Protein AF-X6LIL5-F1 (afdb_monomer_lite)

Foldseek 3Di:
DPPDDDPVRLVVLLVVLLVQCPDPDVVSVLVSLVVCLVCLVVDDQVSLLSLLVSLLVQCPDPDLVSVLSSLVSLLSNLLVHDLVSNVVSLVSLVVQCVDPDPSSVVSSVSSNVSSVVSDDPVSVPD

Radius of gyration: 14.56 Å; chains: 1; bounding box: 35×33×47 Å

Sequence (126 aa):
MSTKLNDQQLDRVFSAFIHGLKDTDRDVRKSCTESLDIIATKASEKQLEEVVNAFIHGLKDEDKYIRKSCEESLGVISEKLNEKQLENAIHTLIDGFKDKDKDVRESCARSLGVISTNLTDKQLEG

Secondary structure (DSSP, 8-state):
---PPPHHHHHHHHHHHHHHTT-SSHHHHHHHHHHHHHHHTT--HHHHHHHHHHHHHHTT-SSHHHHHHHHHHHHHHHTTS-HHHHHHHHHHHHHHTT-S-HHHHHHHHHHHHHHHHH--GGGT--

pLDDT: mean 89.88, std 10.09, range [42.06, 98.25]

InterPro domains:
  IPR011989 Armadillo-like helical [G3DSA:1.25.10.10] (1-125)
  IPR016024 Armadillo-type fold [SSF48371] (7-124)
  IPR021133 HEAT, type 2 [PS50077] (51-88)
  IPR021133 HEAT, type 2 [PS50077] (89-126)

Organism: Reticulomyxa filosa (NCBI:txid46433)

Structure (mmCIF, N/CA/C/O backbone):
data_AF-X6LIL5-F1
#
_entry.id   AF-X6LIL5-F1
#
loop_
_atom_site.group_PDB
_atom_site.id
_atom_site.type_symbol
_atom_site.label_atom_id
_atom_site.label_alt_id
_atom_site.label_comp_id
_atom_site.label_asym_id
_atom_site.label_entity_id
_atom_site.label_seq_id
_atom_site.pdbx_PDB_ins_code
_atom_site.Cartn_x
_atom_site.Cartn_y
_atom_site.Cartn_z
_atom_site.occupancy
_atom_site.B_iso_or_equiv
_atom_site.auth_seq_id
_atom_site.auth_comp_id
_atom_site.auth_asym_id
_atom_site.auth_atom_id
_atom_site.pdbx_PDB_model_num
ATOM 1 N N . MET A 1 1 ? 7.770 14.126 28.852 1.00 42.06 1 MET A N 1
ATOM 2 C CA . MET A 1 1 ? 7.035 14.881 27.813 1.00 42.06 1 MET A CA 1
ATOM 3 C C . MET A 1 1 ? 6.635 13.885 26.736 1.00 42.06 1 MET A C 1
ATOM 5 O O . MET A 1 1 ? 7.512 13.369 26.063 1.00 42.06 1 MET A O 1
ATOM 9 N N . SER A 1 2 ? 5.357 13.512 26.650 1.00 50.62 2 SER A N 1
ATOM 10 C CA . SER A 1 2 ? 4.885 12.575 25.623 1.00 50.62 2 SER A CA 1
ATOM 11 C C . SER A 1 2 ? 4.681 13.342 24.318 1.00 50.62 2 SER A C 1
ATOM 13 O O . SER A 1 2 ? 3.690 14.052 24.173 1.00 50.62 2 SER A O 1
ATOM 15 N N . THR A 1 3 ? 5.622 13.229 23.383 1.00 57.75 3 THR A N 1
ATOM 16 C CA . THR A 1 3 ? 5.555 13.823 22.038 1.00 57.75 3 THR A CA 1
ATOM 17 C C . THR A 1 3 ? 4.649 12.990 21.131 1.00 57.75 3 THR A C 1
ATOM 19 O O . THR A 1 3 ? 5.096 12.402 20.148 1.00 57.75 3 THR A O 1
ATOM 22 N N . LYS A 1 4 ? 3.365 12.876 21.483 1.00 74.75 4 LYS A N 1
ATOM 23 C CA . LYS A 1 4 ? 2.376 12.291 20.573 1.00 74.75 4 LYS A CA 1
ATOM 24 C C . LYS A 1 4 ? 2.005 13.369 19.551 1.00 74.75 4 LYS A C 1
ATOM 26 O O . LYS A 1 4 ? 1.621 14.465 19.949 1.00 74.75 4 LYS A O 1
ATOM 31 N N . LEU A 1 5 ? 2.183 13.072 18.262 1.00 81.19 5 LEU A N 1
ATOM 32 C CA . LEU A 1 5 ? 1.727 13.946 17.177 1.00 81.19 5 LEU A CA 1
ATOM 33 C C . LEU A 1 5 ? 0.219 14.183 17.321 1.00 81.19 5 LEU A C 1
ATOM 35 O O . LEU A 1 5 ? -0.508 13.258 17.690 1.00 81.19 5 LEU A O 1
ATOM 39 N N . ASN A 1 6 ? -0.236 15.403 17.040 1.00 87.56 6 ASN A N 1
ATOM 40 C CA . ASN A 1 6 ? -1.665 15.670 16.881 1.00 87.56 6 ASN A CA 1
ATOM 41 C C . ASN A 1 6 ? -2.157 15.207 15.496 1.00 87.56 6 ASN A C 1
ATOM 43 O O . ASN A 1 6 ? -1.346 14.918 14.614 1.00 87.56 6 ASN A O 1
ATOM 47 N N . ASP A 1 7 ? -3.474 15.163 15.300 1.00 85.81 7 ASP A N 1
ATOM 48 C CA . ASP A 1 7 ? -4.083 14.617 14.079 1.00 85.81 7 ASP A CA 1
ATOM 49 C C . ASP A 1 7 ? -3.612 15.349 12.812 1.00 85.81 7 ASP A C 1
ATOM 51 O O . ASP A 1 7 ? -3.215 14.716 11.839 1.00 85.81 7 ASP A O 1
ATOM 55 N N . GLN A 1 8 ? -3.514 16.683 12.858 1.00 90.31 8 GLN A N 1
ATOM 56 C CA . GLN A 1 8 ? -3.030 17.485 11.730 1.00 90.31 8 GLN A CA 1
ATOM 57 C C . GLN A 1 8 ? -1.556 17.203 11.394 1.00 90.31 8 GLN A C 1
ATOM 59 O O . GLN A 1 8 ? -1.148 17.229 10.232 1.00 90.31 8 GLN A O 1
ATOM 64 N N . GLN A 1 9 ? -0.720 16.980 12.408 1.00 91.44 9 GLN A N 1
ATOM 65 C CA . GLN A 1 9 ? 0.673 16.595 12.205 1.00 91.44 9 GLN A CA 1
ATOM 66 C C . GLN A 1 9 ? 0.765 15.188 11.620 1.00 91.44 9 GLN A C 1
ATOM 68 O O . GLN A 1 9 ? 1.592 14.960 10.741 1.00 91.44 9 GLN A O 1
ATOM 73 N N . LEU A 1 10 ? -0.088 14.268 12.072 1.00 90.94 10 LEU A N 1
ATOM 74 C CA . LEU A 1 10 ? -0.135 12.909 11.553 1.00 90.94 10 LEU A CA 1
ATOM 75 C C . LEU A 1 10 ? -0.582 12.886 10.083 1.00 90.94 10 LEU A C 1
ATOM 77 O O . LEU A 1 10 ? 0.086 12.251 9.273 1.00 90.94 10 LEU A O 1
ATOM 81 N N . ASP A 1 11 ? -1.601 13.667 9.711 1.00 93.06 11 ASP A N 1
ATOM 82 C CA . ASP A 1 11 ? -2.037 13.848 8.316 1.00 93.06 11 ASP A CA 1
ATOM 83 C C . ASP A 1 11 ? -0.891 14.288 7.400 1.00 93.06 11 ASP A C 1
ATOM 85 O O . ASP A 1 11 ? -0.722 13.773 6.292 1.00 93.06 11 ASP A O 1
ATOM 89 N N . ARG A 1 12 ? -0.065 15.233 7.867 1.00 95.19 12 ARG A N 1
ATOM 90 C CA . ARG A 1 12 ? 1.106 15.704 7.114 1.00 95.19 12 ARG A CA 1
ATOM 91 C C . ARG A 1 12 ? 2.154 14.611 6.945 1.00 95.19 12 ARG A C 1
ATOM 93 O O . ARG A 1 12 ? 2.762 14.537 5.883 1.00 95.19 12 ARG A O 1
ATOM 100 N N . VAL A 1 13 ? 2.360 13.778 7.965 1.00 95.69 13 VAL A N 1
ATOM 101 C CA . VAL A 1 13 ? 3.296 12.648 7.896 1.00 95.69 13 VAL A CA 1
ATOM 102 C C . VAL A 1 13 ? 2.807 11.605 6.887 1.00 95.69 13 VAL A C 1
ATOM 104 O O . VAL A 1 13 ? 3.580 11.224 6.011 1.00 95.69 13 VAL A O 1
ATOM 107 N N . PHE A 1 14 ? 1.528 11.213 6.933 1.00 96.19 14 PHE A N 1
ATOM 108 C CA . PHE A 1 14 ? 0.942 10.313 5.929 1.00 96.19 14 PHE A CA 1
ATOM 109 C C . PHE A 1 14 ? 1.069 10.885 4.518 1.00 96.19 14 PHE A C 1
ATOM 111 O O . PHE A 1 14 ? 1.569 10.210 3.622 1.00 96.19 14 PHE A O 1
ATOM 118 N N . SER A 1 15 ? 0.701 12.156 4.336 1.00 96.50 15 SER A N 1
ATOM 119 C CA . SER A 1 15 ? 0.797 12.836 3.040 1.00 96.50 15 SER A CA 1
ATOM 120 C C . SER A 1 15 ? 2.230 12.846 2.500 1.00 96.50 15 SER A C 1
ATOM 122 O O . SER A 1 15 ? 2.443 12.6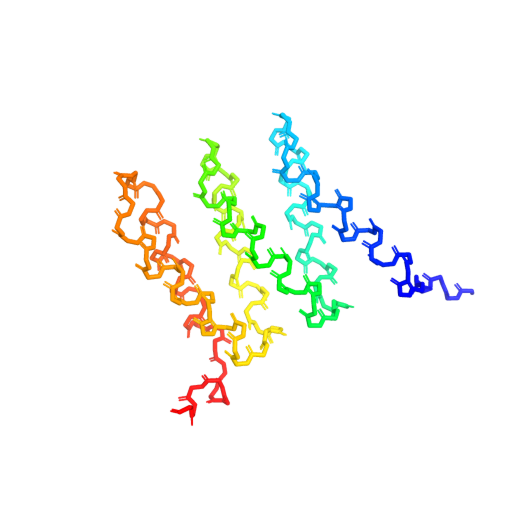07 1.313 1.00 96.50 15 SER A O 1
ATOM 124 N N . ALA A 1 16 ? 3.217 13.104 3.364 1.00 97.94 16 ALA A N 1
ATOM 125 C CA . ALA A 1 16 ? 4.624 13.120 2.981 1.00 97.94 16 ALA A CA 1
ATOM 126 C C . ALA A 1 16 ? 5.105 11.735 2.531 1.00 97.94 16 ALA A C 1
ATOM 128 O O . ALA A 1 16 ? 5.737 11.628 1.481 1.00 97.94 16 ALA A O 1
ATOM 129 N N . PHE A 1 17 ? 4.771 10.673 3.270 1.00 98.12 17 PHE A N 1
ATOM 130 C CA . PHE A 1 17 ? 5.167 9.319 2.882 1.00 98.12 17 PHE A CA 1
ATOM 131 C C . PHE A 1 17 ? 4.440 8.833 1.629 1.00 98.12 17 PHE A C 1
ATOM 133 O O . PHE A 1 17 ? 5.089 8.300 0.736 1.00 98.12 17 PHE A O 1
ATOM 140 N N . ILE A 1 18 ? 3.134 9.090 1.494 1.00 97.88 18 ILE A N 1
ATOM 141 C CA . ILE A 1 18 ? 2.383 8.772 0.268 1.00 97.88 18 ILE A CA 1
ATOM 142 C C . ILE A 1 18 ? 2.982 9.503 -0.940 1.00 97.88 18 ILE A C 1
ATOM 144 O O . ILE A 1 18 ? 3.074 8.935 -2.027 1.00 97.88 18 ILE A O 1
ATOM 148 N N . HIS A 1 19 ? 3.418 10.755 -0.771 1.00 97.69 19 HIS A N 1
ATOM 149 C CA . HIS A 1 19 ? 4.118 11.478 -1.830 1.00 97.69 19 HIS A CA 1
ATOM 150 C C . HIS A 1 19 ? 5.475 10.842 -2.162 1.00 97.69 19 HIS A C 1
ATOM 152 O O . HIS A 1 19 ? 5.795 10.678 -3.338 1.00 97.69 19 HIS A O 1
ATOM 158 N N . GLY A 1 20 ? 6.241 10.433 -1.148 1.00 97.94 20 GLY A N 1
ATOM 159 C CA . GLY A 1 20 ? 7.542 9.781 -1.314 1.00 97.94 20 GLY A CA 1
ATOM 160 C C . GLY A 1 20 ? 7.488 8.416 -2.009 1.00 97.94 20 GLY A C 1
ATOM 161 O O . GLY A 1 20 ? 8.480 7.999 -2.597 1.00 97.94 20 GLY A O 1
ATOM 162 N N . LEU A 1 21 ? 6.323 7.759 -2.071 1.00 97.38 21 LEU A N 1
ATOM 163 C CA . LEU A 1 21 ? 6.114 6.579 -2.926 1.00 97.38 21 LEU A CA 1
ATOM 164 C C . LEU A 1 21 ? 6.247 6.878 -4.429 1.00 97.38 21 LEU A C 1
ATOM 166 O O . LEU A 1 21 ? 6.271 5.953 -5.231 1.00 97.38 21 LEU A O 1
ATOM 170 N N . LYS A 1 22 ? 6.319 8.151 -4.829 1.00 96.19 22 LYS A N 1
ATOM 171 C CA . LYS A 1 22 ? 6.525 8.582 -6.220 1.00 96.19 22 LYS A CA 1
ATOM 172 C C . LYS A 1 22 ? 7.936 9.112 -6.473 1.00 96.19 22 LYS A C 1
ATOM 174 O O . LYS A 1 22 ? 8.187 9.660 -7.544 1.00 96.19 22 LYS A O 1
ATOM 179 N N . ASP A 1 23 ? 8.831 9.004 -5.492 1.00 98.19 23 ASP A N 1
ATOM 180 C CA . ASP A 1 23 ? 10.207 9.468 -5.633 1.00 98.19 23 ASP A CA 1
ATOM 181 C C . ASP A 1 23 ? 10.946 8.675 -6.719 1.00 98.19 23 ASP A C 1
ATOM 183 O O . ASP A 1 23 ? 10.694 7.488 -6.935 1.00 98.19 23 ASP A O 1
ATOM 187 N N . THR A 1 24 ? 11.877 9.327 -7.406 1.00 97.06 24 THR A N 1
ATOM 188 C CA . THR A 1 24 ? 12.730 8.683 -8.409 1.00 97.06 24 THR A CA 1
ATOM 189 C C . THR A 1 24 ? 13.684 7.657 -7.799 1.00 97.06 24 THR A C 1
ATOM 191 O O . THR A 1 24 ? 14.013 6.664 -8.447 1.00 97.06 24 THR A O 1
ATOM 194 N N . ASP A 1 25 ? 14.107 7.863 -6.552 1.00 97.38 25 ASP A N 1
ATOM 195 C CA . ASP A 1 25 ? 14.986 6.955 -5.829 1.00 97.38 25 ASP A CA 1
ATOM 196 C C . ASP A 1 25 ? 14.178 5.811 -5.202 1.00 97.38 25 ASP A C 1
ATOM 198 O O . ASP A 1 25 ? 13.280 6.013 -4.376 1.00 97.38 25 ASP A O 1
ATOM 202 N N . ARG A 1 26 ? 14.513 4.574 -5.582 1.00 96.94 26 ARG A N 1
ATOM 203 C CA . ARG A 1 26 ? 13.824 3.385 -5.074 1.00 96.94 26 ARG A CA 1
ATOM 204 C C . ARG A 1 26 ? 13.955 3.254 -3.552 1.00 96.94 26 ARG A C 1
ATOM 206 O O . ARG A 1 26 ? 13.040 2.754 -2.909 1.00 96.94 26 ARG A O 1
ATOM 213 N N . ASP A 1 27 ? 15.083 3.652 -2.965 1.00 97.00 27 ASP A N 1
ATOM 214 C CA . ASP A 1 27 ? 15.338 3.455 -1.541 1.00 97.00 27 ASP A CA 1
ATOM 215 C C . ASP A 1 27 ? 14.489 4.442 -0.723 1.00 97.00 27 ASP A C 1
ATOM 217 O O . ASP A 1 27 ? 14.018 4.099 0.366 1.00 97.00 27 ASP A O 1
ATOM 221 N N . VAL A 1 28 ? 14.174 5.616 -1.288 1.00 98.00 28 VAL A N 1
ATOM 222 C CA . VAL A 1 28 ? 13.172 6.547 -0.742 1.00 98.00 28 VAL A CA 1
ATOM 223 C C . VAL A 1 28 ? 11.770 5.945 -0.826 1.00 98.00 28 VAL A C 1
ATOM 225 O O . VAL A 1 28 ? 11.070 5.915 0.190 1.00 98.00 28 VAL A O 1
ATOM 228 N N . ARG A 1 29 ? 11.370 5.404 -1.989 1.00 97.94 29 ARG A N 1
ATOM 229 C CA . ARG A 1 29 ? 10.057 4.744 -2.150 1.00 97.94 29 ARG A CA 1
ATOM 230 C C . ARG A 1 29 ? 9.880 3.592 -1.161 1.00 97.94 29 ARG A C 1
ATOM 232 O O . ARG A 1 29 ? 8.857 3.498 -0.479 1.00 97.94 29 ARG A O 1
ATOM 239 N N . LYS A 1 30 ? 10.906 2.749 -1.029 1.00 96.56 30 LYS A N 1
ATOM 240 C CA . LYS A 1 30 ? 10.936 1.636 -0.078 1.00 96.56 30 LYS A CA 1
ATOM 241 C C . LYS A 1 30 ? 10.807 2.131 1.364 1.00 96.56 30 LYS A C 1
ATOM 243 O O . LYS A 1 30 ? 9.940 1.657 2.090 1.00 96.56 30 LYS A O 1
ATOM 248 N N . SER A 1 31 ? 11.607 3.123 1.756 1.00 97.81 31 SER A N 1
ATOM 249 C CA . SER A 1 31 ? 11.565 3.688 3.112 1.00 97.81 31 SER A CA 1
ATOM 250 C C . SER A 1 31 ? 10.198 4.293 3.443 1.00 97.81 31 SER A C 1
ATOM 252 O O . SER A 1 31 ? 9.722 4.172 4.571 1.00 97.81 31 SER A O 1
ATOM 254 N N . CYS A 1 32 ? 9.541 4.925 2.465 1.00 98.25 32 CYS A N 1
ATOM 255 C CA . CYS A 1 32 ? 8.185 5.445 2.628 1.00 98.25 32 CYS A CA 1
ATOM 256 C C . CYS A 1 32 ? 7.161 4.319 2.799 1.00 98.25 32 CYS A C 1
ATOM 258 O O . CYS A 1 32 ? 6.288 4.434 3.653 1.00 98.25 32 CYS A O 1
ATOM 260 N N . THR A 1 33 ? 7.298 3.227 2.043 1.00 97.25 33 THR A N 1
ATOM 261 C CA . THR A 1 33 ? 6.443 2.035 2.165 1.00 97.25 33 THR A CA 1
ATOM 262 C C . THR A 1 33 ? 6.543 1.433 3.569 1.00 97.25 33 THR A C 1
ATOM 264 O O . THR A 1 33 ? 5.543 1.346 4.276 1.00 97.25 33 THR A O 1
ATOM 267 N N . GLU A 1 34 ? 7.764 1.150 4.034 1.00 95.44 34 GLU A N 1
ATOM 268 C CA . GLU A 1 34 ? 8.017 0.615 5.381 1.00 95.44 34 GLU A CA 1
ATOM 269 C C . GLU A 1 34 ? 7.540 1.576 6.486 1.00 95.44 34 GLU A C 1
ATOM 271 O O . GLU A 1 34 ? 7.009 1.157 7.516 1.00 95.44 34 GLU A O 1
ATOM 276 N N . SER A 1 35 ? 7.692 2.888 6.279 1.00 97.06 35 SER A N 1
ATOM 277 C CA . SER A 1 35 ? 7.222 3.890 7.242 1.00 97.06 35 SER A CA 1
ATOM 278 C C . SER A 1 35 ? 5.699 3.916 7.346 1.00 97.06 35 SER A C 1
ATOM 280 O O . SER A 1 35 ? 5.174 4.061 8.452 1.00 97.06 35 SER A O 1
ATOM 282 N N . LEU A 1 36 ? 4.993 3.760 6.220 1.00 97.38 36 LEU A N 1
ATOM 283 C CA . LEU A 1 36 ? 3.534 3.689 6.179 1.00 97.38 36 LEU A CA 1
ATOM 284 C C . LEU A 1 36 ? 3.004 2.479 6.953 1.00 97.38 36 LEU A C 1
ATOM 286 O O . LEU A 1 36 ? 2.060 2.653 7.721 1.00 97.38 36 LEU A O 1
ATOM 290 N N . ASP A 1 37 ? 3.654 1.317 6.862 1.00 94.50 37 ASP A N 1
ATOM 291 C CA . ASP A 1 37 ? 3.279 0.127 7.645 1.00 94.50 37 ASP A CA 1
ATOM 292 C C . ASP A 1 37 ? 3.326 0.390 9.152 1.00 94.50 37 ASP A C 1
ATOM 294 O O . ASP A 1 37 ? 2.404 0.051 9.899 1.00 94.50 37 ASP A O 1
ATOM 298 N N . ILE A 1 38 ? 4.386 1.062 9.608 1.00 93.38 38 ILE A N 1
ATOM 299 C CA . ILE A 1 38 ? 4.573 1.393 11.023 1.00 93.38 38 ILE A CA 1
ATOM 300 C C . ILE A 1 38 ? 3.472 2.346 11.503 1.00 93.38 38 ILE A C 1
ATOM 302 O O . ILE A 1 38 ? 2.893 2.157 12.582 1.00 93.38 38 ILE A O 1
ATOM 306 N N . ILE A 1 39 ? 3.184 3.395 10.727 1.00 93.44 39 ILE A N 1
ATOM 307 C CA . ILE A 1 39 ? 2.247 4.437 11.156 1.00 93.44 39 ILE A CA 1
ATOM 308 C C . ILE A 1 39 ? 0.780 4.085 10.896 1.00 93.44 39 ILE A C 1
ATOM 310 O O . ILE A 1 39 ? -0.078 4.674 11.553 1.00 93.44 39 ILE A O 1
ATOM 314 N N . ALA A 1 40 ? 0.480 3.103 10.038 1.00 92.31 40 ALA A N 1
ATOM 315 C CA . ALA A 1 40 ? -0.880 2.639 9.743 1.00 92.31 40 ALA A CA 1
ATOM 316 C C . ALA A 1 40 ? -1.649 2.210 11.005 1.00 92.31 40 ALA A C 1
ATOM 318 O O . ALA A 1 40 ? -2.858 2.391 11.095 1.00 92.31 40 ALA A O 1
ATOM 319 N N . THR A 1 41 ? -0.949 1.747 12.045 1.00 89.75 41 THR A N 1
ATOM 320 C CA . THR A 1 41 ? -1.540 1.433 13.362 1.00 89.75 41 THR A CA 1
ATOM 321 C C . THR A 1 41 ? -2.201 2.626 14.065 1.00 89.75 41 THR A C 1
ATOM 323 O O . THR A 1 41 ? -2.983 2.440 14.996 1.00 89.75 41 THR A O 1
ATOM 326 N N . LYS A 1 42 ? -1.874 3.853 13.651 1.00 90.25 42 LYS A N 1
ATOM 327 C CA . LYS A 1 42 ? -2.422 5.113 14.174 1.00 90.25 42 LYS A CA 1
ATOM 328 C C . LYS A 1 42 ? -3.304 5.829 13.152 1.00 90.25 42 LYS A C 1
ATOM 330 O O . LYS A 1 42 ? -3.729 6.949 13.424 1.00 90.25 42 LYS A O 1
ATOM 335 N N . ALA A 1 43 ? -3.521 5.226 11.987 1.00 91.31 43 ALA A N 1
ATOM 336 C CA . ALA A 1 43 ? -4.279 5.831 10.912 1.00 91.31 43 ALA A CA 1
ATOM 337 C C . ALA A 1 43 ? -5.769 5.918 11.266 1.00 91.31 43 ALA A C 1
ATOM 339 O O . ALA A 1 43 ? -6.347 5.011 11.863 1.00 91.31 43 ALA A O 1
ATOM 340 N N . SER A 1 44 ? -6.397 7.011 10.851 1.00 93.25 44 SER A N 1
ATOM 341 C CA . SER A 1 44 ? -7.848 7.081 10.689 1.00 93.25 44 SER A CA 1
ATOM 342 C C . SER A 1 44 ? -8.298 6.224 9.503 1.00 93.25 44 SER A C 1
ATOM 344 O O . SER A 1 44 ? -7.497 5.896 8.626 1.00 93.25 44 SER A O 1
ATOM 346 N N . GLU A 1 45 ? -9.595 5.921 9.419 1.00 93.00 45 GLU A N 1
ATOM 347 C CA . GLU A 1 45 ? -10.154 5.189 8.274 1.00 93.00 45 GLU A CA 1
ATOM 348 C C . GLU A 1 45 ? -9.795 5.861 6.945 1.00 93.00 45 GLU A C 1
ATOM 350 O O . GLU A 1 45 ? -9.316 5.203 6.027 1.00 93.00 45 GLU A O 1
ATOM 355 N N . LYS A 1 46 ? -9.928 7.189 6.861 1.00 93.44 46 LYS A N 1
ATOM 356 C CA . LYS A 1 46 ? -9.574 7.942 5.654 1.00 93.44 46 LYS A CA 1
ATOM 357 C C . LYS A 1 46 ? -8.096 7.774 5.278 1.00 93.44 46 LYS A C 1
ATOM 359 O O . LYS A 1 46 ? 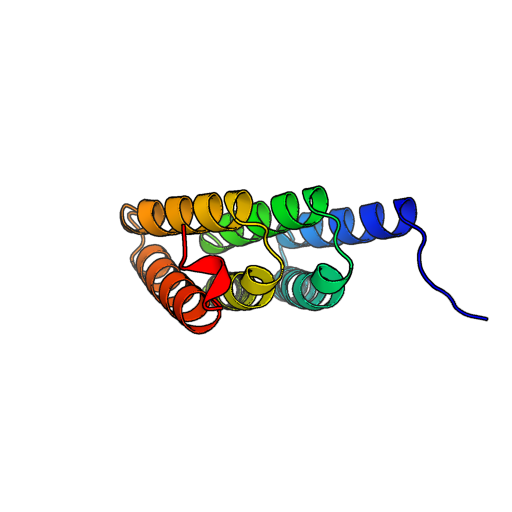-7.780 7.577 4.111 1.00 93.44 46 LYS A O 1
ATOM 364 N N . GLN A 1 47 ? -7.192 7.839 6.255 1.00 95.25 47 GLN A N 1
ATOM 365 C CA . GLN A 1 47 ? -5.760 7.651 6.004 1.00 95.25 47 GLN A CA 1
ATOM 366 C C . GLN A 1 47 ? -5.459 6.222 5.538 1.00 95.25 47 GLN A C 1
ATOM 368 O O . GLN A 1 47 ? -4.666 6.046 4.619 1.00 95.25 47 GLN A O 1
ATOM 373 N N . LEU A 1 48 ? -6.113 5.204 6.111 1.00 95.50 48 LEU A N 1
ATOM 374 C CA . LEU A 1 48 ? -5.970 3.822 5.641 1.00 95.50 48 LEU A CA 1
ATOM 375 C C . LEU A 1 48 ? -6.423 3.665 4.190 1.00 95.50 48 LEU A C 1
ATOM 377 O O . LEU A 1 48 ? -5.729 3.018 3.414 1.00 95.50 48 LEU A O 1
ATOM 381 N N . GLU A 1 49 ? -7.533 4.290 3.799 1.00 94.56 49 GLU A N 1
ATOM 382 C CA . GLU A 1 49 ? -8.001 4.272 2.410 1.00 94.56 49 GLU A CA 1
ATOM 383 C C . GLU A 1 49 ? -6.970 4.890 1.452 1.00 94.56 49 GLU A C 1
ATOM 385 O O . GLU A 1 49 ? -6.662 4.316 0.407 1.00 94.56 49 GLU A O 1
ATOM 390 N N . GLU A 1 50 ? -6.386 6.034 1.816 1.00 95.50 50 GLU A N 1
ATOM 391 C CA . GLU A 1 50 ? -5.332 6.678 1.026 1.00 95.50 50 GLU A CA 1
ATOM 392 C C . GLU A 1 50 ? -4.073 5.799 0.917 1.00 95.50 50 GLU A C 1
ATOM 394 O O . GLU A 1 50 ? -3.502 5.681 -0.170 1.00 95.50 50 GLU A O 1
ATOM 399 N N . VAL A 1 51 ? -3.674 5.133 2.006 1.00 96.69 51 VAL A N 1
ATOM 400 C CA . VAL A 1 51 ? -2.521 4.217 2.035 1.00 96.69 51 VAL A CA 1
ATOM 401 C C . VAL A 1 51 ? -2.766 2.966 1.193 1.00 96.69 51 VAL A C 1
ATOM 403 O O . VAL A 1 51 ? -1.915 2.614 0.378 1.00 96.69 51 VAL A O 1
ATOM 406 N N . VAL A 1 52 ? -3.935 2.329 1.317 1.00 95.25 52 VAL A N 1
ATOM 407 C CA . VAL A 1 52 ? -4.322 1.167 0.497 1.00 95.25 52 VAL A CA 1
ATOM 408 C C . VAL A 1 52 ? -4.267 1.522 -0.987 1.00 95.25 52 VAL A C 1
ATOM 410 O O . VAL A 1 52 ? -3.640 0.810 -1.772 1.00 95.25 52 VAL A O 1
ATOM 413 N N . ASN A 1 53 ? -4.860 2.654 -1.373 1.00 93.81 53 ASN A N 1
ATOM 414 C CA . ASN A 1 53 ? -4.839 3.123 -2.757 1.00 93.81 53 ASN A CA 1
ATOM 415 C C . ASN A 1 53 ? -3.409 3.380 -3.255 1.00 93.81 53 ASN A C 1
ATOM 417 O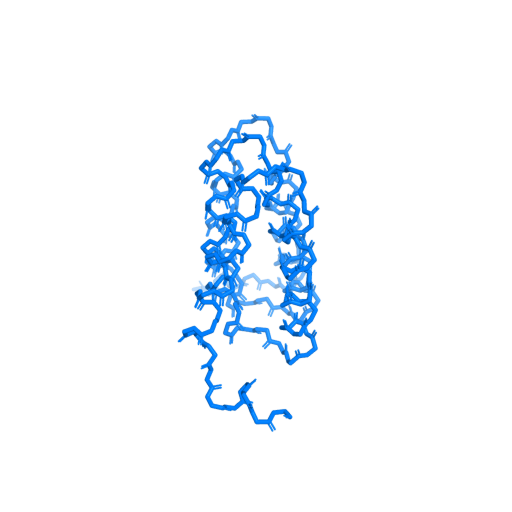 O . ASN A 1 53 ? -3.083 3.069 -4.405 1.00 93.81 53 ASN A O 1
ATOM 421 N N . ALA A 1 54 ? -2.542 3.924 -2.398 1.00 95.69 54 ALA A N 1
ATOM 422 C CA . ALA A 1 54 ? -1.148 4.167 -2.739 1.00 95.69 54 ALA A CA 1
ATOM 423 C C . ALA A 1 54 ? -0.359 2.861 -2.940 1.00 95.69 54 ALA A C 1
ATOM 425 O O . ALA A 1 54 ? 0.371 2.742 -3.924 1.00 95.69 54 ALA A O 1
ATOM 426 N N . PHE A 1 55 ? -0.550 1.855 -2.083 1.00 95.56 55 PHE A N 1
ATOM 427 C CA . PHE A 1 55 ? 0.093 0.548 -2.246 1.00 95.56 55 PHE A CA 1
ATOM 428 C C . PHE A 1 55 ? -0.418 -0.213 -3.468 1.00 95.56 55 PHE A C 1
ATOM 430 O O . PHE A 1 55 ? 0.387 -0.761 -4.216 1.00 95.56 55 PHE A O 1
ATOM 437 N N . ILE A 1 56 ? -1.725 -0.174 -3.747 1.00 90.62 56 ILE A N 1
ATOM 438 C CA . ILE A 1 56 ? -2.301 -0.730 -4.983 1.00 90.62 56 ILE A CA 1
ATOM 439 C C . ILE A 1 56 ? -1.646 -0.105 -6.220 1.00 90.62 56 ILE A C 1
ATOM 441 O O . ILE A 1 56 ? -1.344 -0.805 -7.187 1.00 90.62 56 ILE A O 1
ATOM 445 N N . HIS A 1 57 ? -1.404 1.208 -6.204 1.00 91.38 57 HIS A N 1
ATOM 446 C CA . HIS A 1 57 ? -0.671 1.866 -7.282 1.00 91.38 57 HIS A CA 1
ATOM 447 C C . HIS A 1 57 ? 0.787 1.385 -7.359 1.00 91.38 57 HIS A C 1
ATOM 449 O O . HIS A 1 57 ? 1.277 1.105 -8.452 1.00 91.38 57 HIS A O 1
ATOM 455 N N . GLY A 1 58 ? 1.451 1.226 -6.211 1.00 93.06 58 GLY A N 1
ATOM 456 C CA . GLY A 1 58 ? 2.821 0.715 -6.103 1.00 93.06 58 GLY A CA 1
ATOM 457 C C . GLY A 1 58 ? 3.012 -0.724 -6.598 1.00 93.06 58 GLY A C 1
ATOM 458 O O . GLY A 1 58 ? 4.110 -1.083 -7.018 1.00 93.06 58 GLY A O 1
ATOM 459 N N . LEU A 1 59 ? 1.951 -1.536 -6.689 1.00 90.69 59 LEU A N 1
ATOM 460 C CA . LEU A 1 59 ? 2.008 -2.842 -7.367 1.00 90.69 59 LEU A CA 1
ATOM 461 C C . LEU A 1 59 ? 2.356 -2.731 -8.861 1.00 90.69 59 LEU A C 1
ATOM 463 O O . LEU A 1 59 ? 2.716 -3.732 -9.474 1.00 90.69 59 LEU A O 1
ATOM 467 N N . LYS A 1 60 ? 2.268 -1.531 -9.445 1.00 89.31 60 LYS A N 1
ATOM 468 C CA . LYS A 1 60 ? 2.640 -1.226 -10.835 1.00 89.31 60 LYS A CA 1
ATOM 469 C C . LYS A 1 60 ? 3.976 -0.484 -10.950 1.00 89.31 60 LYS A C 1
ATOM 471 O O . LYS A 1 60 ? 4.291 0.006 -12.033 1.00 89.31 60 LYS A O 1
ATOM 476 N N . ASP A 1 61 ? 4.739 -0.375 -9.859 1.00 93.69 61 ASP A N 1
ATOM 477 C CA . ASP A 1 61 ? 6.077 0.223 -9.879 1.00 93.69 61 ASP A CA 1
ATOM 478 C C . ASP A 1 61 ? 6.991 -0.544 -10.843 1.00 93.69 61 ASP A C 1
ATOM 480 O O . ASP A 1 61 ? 6.864 -1.760 -11.006 1.00 93.69 61 ASP A O 1
ATOM 484 N N . GLU A 1 62 ? 7.926 0.154 -11.483 1.00 91.38 62 GLU A N 1
ATOM 485 C CA . GLU A 1 62 ? 8.901 -0.456 -12.391 1.00 91.38 62 GLU A CA 1
ATOM 486 C C . GLU A 1 62 ? 9.882 -1.384 -11.656 1.00 91.38 62 GLU A C 1
ATOM 488 O O . GLU A 1 62 ? 10.305 -2.413 -12.199 1.00 91.38 62 GLU A O 1
ATOM 493 N N . ASP A 1 63 ? 10.188 -1.084 -10.392 1.00 93.12 63 ASP A N 1
ATOM 494 C CA . ASP A 1 63 ? 11.086 -1.866 -9.560 1.00 93.12 63 ASP A CA 1
ATOM 495 C C . ASP A 1 63 ? 10.327 -3.000 -8.851 1.00 93.12 63 ASP A C 1
ATOM 497 O O . ASP A 1 63 ? 9.426 -2.801 -8.032 1.00 93.12 63 ASP A O 1
ATOM 501 N N . LYS A 1 64 ? 10.744 -4.238 -9.135 1.00 90.38 64 LYS A N 1
ATOM 502 C CA . LYS A 1 64 ? 10.162 -5.456 -8.553 1.00 90.38 64 LYS A CA 1
ATOM 503 C C . LYS A 1 64 ? 10.225 -5.505 -7.024 1.00 90.38 64 LYS A C 1
ATOM 505 O O . LYS A 1 64 ? 9.387 -6.156 -6.407 1.00 90.38 64 LYS A O 1
ATOM 510 N N . TYR A 1 65 ? 11.220 -4.868 -6.407 1.00 91.75 65 TYR A N 1
ATOM 511 C CA . TYR A 1 65 ? 11.353 -4.817 -4.954 1.00 91.75 65 TYR A CA 1
ATOM 512 C C . TYR A 1 65 ? 10.328 -3.865 -4.342 1.00 91.75 65 TYR A C 1
ATOM 514 O O . TYR A 1 65 ? 9.832 -4.152 -3.257 1.00 91.75 65 TYR A O 1
ATOM 522 N N . ILE A 1 66 ? 9.959 -2.791 -5.048 1.00 95.31 66 ILE A N 1
ATOM 523 C CA . ILE A 1 66 ? 8.882 -1.889 -4.621 1.00 95.31 66 ILE A CA 1
ATOM 524 C C . ILE A 1 66 ? 7.523 -2.560 -4.786 1.00 95.31 66 ILE A C 1
ATOM 526 O O . ILE A 1 66 ? 6.733 -2.536 -3.843 1.00 95.31 66 ILE A O 1
ATOM 530 N N . ARG A 1 67 ? 7.290 -3.253 -5.913 1.00 92.44 67 ARG A N 1
ATOM 531 C CA . ARG A 1 67 ? 6.079 -4.075 -6.098 1.00 92.44 67 ARG A CA 1
ATOM 532 C C . ARG A 1 67 ? 5.908 -5.077 -4.957 1.00 92.44 67 ARG A C 1
ATOM 534 O O . ARG A 1 67 ? 4.851 -5.123 -4.335 1.00 92.44 67 ARG A O 1
ATOM 541 N N . LYS A 1 68 ? 6.976 -5.819 -4.640 1.00 89.81 68 LYS A N 1
ATOM 542 C CA . LYS A 1 68 ? 6.996 -6.777 -3.528 1.00 89.81 68 LYS A CA 1
ATOM 543 C C . LYS A 1 68 ? 6.754 -6.101 -2.171 1.00 89.81 68 LYS A C 1
ATOM 545 O O . LYS A 1 68 ? 6.008 -6.633 -1.361 1.00 89.81 68 LYS A O 1
ATOM 550 N N . SER A 1 69 ? 7.365 -4.943 -1.917 1.00 93.88 69 SER A N 1
ATOM 551 C CA . SER A 1 69 ? 7.157 -4.219 -0.658 1.00 93.88 69 SER A CA 1
ATOM 552 C C . SER A 1 69 ? 5.692 -3.811 -0.499 1.00 93.88 69 SER A C 1
ATOM 554 O O . SER A 1 69 ? 5.104 -4.085 0.535 1.00 93.88 69 SER A O 1
ATOM 556 N N . CYS A 1 70 ? 5.077 -3.234 -1.536 1.00 94.31 70 CYS A N 1
ATOM 557 C CA . CYS A 1 70 ? 3.664 -2.843 -1.498 1.00 94.31 70 CYS A CA 1
ATOM 558 C C . CYS A 1 70 ? 2.733 -4.054 -1.317 1.00 94.31 70 CYS A C 1
ATOM 560 O O . CYS A 1 70 ? 1.723 -3.961 -0.622 1.00 94.31 70 CYS A O 1
ATOM 562 N N . GLU A 1 71 ? 3.077 -5.191 -1.926 1.00 91.44 71 GLU A N 1
ATOM 563 C CA . GLU A 1 71 ? 2.358 -6.458 -1.780 1.00 91.44 71 GLU A CA 1
ATOM 564 C C . GLU A 1 71 ? 2.337 -6.946 -0.324 1.00 91.44 71 GLU A C 1
ATOM 566 O O . GLU A 1 71 ? 1.266 -7.282 0.190 1.00 91.44 71 GLU A O 1
ATOM 571 N N . GLU A 1 72 ? 3.502 -6.972 0.331 1.00 90.94 72 GLU A N 1
ATOM 572 C CA . GLU A 1 72 ? 3.655 -7.367 1.737 1.00 90.94 72 GLU A CA 1
ATOM 573 C C . GLU A 1 72 ? 2.926 -6.377 2.662 1.00 90.94 72 GLU A C 1
ATOM 575 O O . GLU A 1 72 ? 2.164 -6.790 3.542 1.00 90.94 72 GLU A O 1
ATOM 580 N N . SER A 1 73 ? 3.075 -5.075 2.404 1.00 94.56 73 SER A N 1
ATOM 581 C CA . SER A 1 73 ? 2.437 -3.994 3.159 1.00 94.56 73 SER A CA 1
ATOM 582 C C . SER A 1 73 ? 0.907 -4.046 3.114 1.00 94.56 73 SER A C 1
ATOM 584 O O . SER A 1 73 ? 0.261 -3.873 4.147 1.00 94.56 73 SER A O 1
ATOM 586 N N . LEU A 1 74 ? 0.296 -4.369 1.963 1.00 93.75 74 LEU A N 1
ATOM 587 C CA . LEU A 1 74 ? -1.159 -4.585 1.863 1.00 93.75 74 LEU A CA 1
ATOM 588 C C . LEU A 1 74 ? -1.645 -5.683 2.818 1.00 93.75 74 LEU A C 1
ATOM 590 O O . LEU A 1 74 ? -2.692 -5.541 3.449 1.00 93.75 74 LEU A O 1
ATOM 594 N N . GLY A 1 75 ? -0.866 -6.755 2.956 1.00 90.00 75 GLY A N 1
ATOM 595 C CA . GLY A 1 75 ? -1.134 -7.818 3.914 1.00 90.00 75 GLY A CA 1
ATOM 596 C C . GLY A 1 75 ? -1.066 -7.337 5.362 1.00 90.00 75 GLY A C 1
ATOM 597 O O . GLY A 1 75 ? -1.981 -7.607 6.140 1.00 90.00 75 GLY A O 1
ATOM 598 N N . VAL A 1 76 ? -0.025 -6.578 5.713 1.00 90.38 76 VAL A N 1
ATOM 599 C CA . VAL A 1 76 ? 0.169 -6.016 7.062 1.00 90.38 76 VAL A CA 1
ATOM 600 C C . VAL A 1 76 ? -0.977 -5.083 7.454 1.00 90.38 76 VAL A C 1
ATOM 602 O O . VAL A 1 76 ? -1.508 -5.181 8.562 1.00 90.38 76 VAL A O 1
ATOM 605 N N . ILE A 1 77 ? -1.388 -4.184 6.557 1.00 93.00 77 ILE A N 1
ATOM 606 C CA . ILE A 1 77 ? -2.433 -3.205 6.878 1.00 93.00 77 ILE A CA 1
ATOM 607 C C . ILE A 1 77 ? -3.848 -3.787 6.806 1.00 93.00 77 ILE A C 1
ATOM 609 O O . ILE A 1 77 ? -4.755 -3.180 7.370 1.00 93.00 77 ILE A O 1
ATOM 613 N N . SER A 1 78 ? -4.053 -4.950 6.171 1.00 91.62 78 SER A N 1
ATOM 614 C CA . SER A 1 78 ? -5.381 -5.573 6.011 1.00 91.62 78 SER A CA 1
ATOM 615 C C . SER A 1 78 ? -6.107 -5.823 7.338 1.00 91.62 78 SER A C 1
ATOM 617 O O . SER A 1 78 ? -7.317 -5.630 7.430 1.00 91.62 78 SER A O 1
ATOM 619 N N . GLU A 1 79 ? -5.367 -6.132 8.404 1.00 89.06 79 GLU A N 1
ATOM 620 C CA . GLU A 1 79 ? -5.908 -6.300 9.760 1.00 89.06 79 GLU A CA 1
ATOM 621 C C . GLU A 1 79 ? -6.470 -5.005 10.366 1.00 89.06 79 GLU A C 1
ATOM 623 O O . GLU A 1 79 ? -7.140 -5.033 11.399 1.00 89.06 79 GLU A O 1
ATOM 628 N N . LYS A 1 80 ? -6.117 -3.847 9.799 1.00 90.81 80 LYS A N 1
ATOM 629 C CA . LYS A 1 80 ? -6.542 -2.524 10.278 1.00 90.81 80 LYS A CA 1
ATOM 630 C C . LYS A 1 80 ? -7.713 -1.971 9.475 1.00 90.81 80 LYS A C 1
ATOM 632 O O . LYS A 1 80 ? -8.313 -0.988 9.901 1.00 90.81 80 LYS A O 1
ATOM 637 N N . LEU A 1 81 ? -8.026 -2.581 8.333 1.00 92.19 81 LEU A N 1
ATOM 638 C CA . LEU A 1 81 ? -9.088 -2.129 7.447 1.00 92.19 81 LEU A CA 1
ATOM 639 C C . LEU A 1 81 ? -10.458 -2.503 8.006 1.00 92.19 81 LEU A C 1
ATOM 641 O O . LEU A 1 81 ? -10.657 -3.591 8.553 1.00 92.19 81 LEU A O 1
ATOM 645 N N . ASN A 1 82 ? -11.423 -1.606 7.816 1.00 91.38 82 ASN A N 1
ATOM 646 C CA . ASN A 1 82 ? -12.823 -1.982 7.957 1.00 91.38 82 ASN A CA 1
ATOM 647 C C . ASN A 1 82 ? -13.268 -2.851 6.766 1.00 91.38 82 ASN A C 1
ATOM 649 O O . ASN A 1 82 ? -12.575 -2.960 5.754 1.00 91.38 82 ASN A O 1
ATOM 653 N N . GLU A 1 83 ? -14.439 -3.470 6.895 1.00 89.69 83 GLU A N 1
ATOM 654 C CA . GLU A 1 83 ? -14.979 -4.423 5.919 1.00 89.69 83 GLU A CA 1
ATOM 655 C C . GLU A 1 83 ? -15.040 -3.847 4.499 1.00 89.69 83 GLU A C 1
ATOM 657 O O . GLU A 1 83 ? -14.516 -4.445 3.565 1.00 89.69 83 GLU A O 1
ATOM 662 N N . LYS A 1 84 ? -15.561 -2.624 4.346 1.00 91.06 84 LYS A N 1
ATOM 663 C CA . LYS A 1 84 ? -15.664 -1.950 3.045 1.00 91.06 84 LYS A CA 1
ATOM 664 C C . LYS A 1 84 ? -14.295 -1.707 2.402 1.00 91.06 84 LYS A C 1
ATOM 666 O O . LYS A 1 84 ? -14.125 -1.868 1.196 1.00 91.06 84 LYS A O 1
ATOM 671 N N . GLN A 1 85 ? -13.317 -1.258 3.185 1.00 92.25 85 GLN A N 1
ATOM 672 C CA . GLN A 1 85 ? -11.962 -1.009 2.686 1.00 92.25 85 GLN A CA 1
ATOM 673 C C . GLN A 1 85 ? -11.277 -2.304 2.268 1.00 92.25 85 GLN A C 1
ATOM 675 O O . GLN A 1 85 ? -10.615 -2.347 1.231 1.00 92.25 85 GLN A O 1
ATOM 680 N N . LEU A 1 86 ? -11.460 -3.351 3.068 1.00 92.69 86 LEU A N 1
ATOM 681 C CA . LEU A 1 86 ? -10.933 -4.669 2.780 1.00 92.69 86 LEU A CA 1
ATOM 682 C C . LEU A 1 86 ? -11.555 -5.251 1.503 1.00 92.69 86 LEU A C 1
ATOM 684 O O . LEU A 1 86 ? -10.822 -5.704 0.628 1.00 92.69 86 LEU A O 1
ATOM 688 N N . GLU A 1 87 ? -12.878 -5.180 1.358 1.00 91.75 87 GLU A N 1
ATOM 689 C CA . GLU A 1 87 ? -13.601 -5.628 0.164 1.00 91.75 87 GLU A CA 1
ATOM 690 C C . GLU A 1 87 ? -13.107 -4.896 -1.093 1.00 91.75 87 GLU A C 1
ATOM 692 O O . GLU A 1 87 ? -12.771 -5.525 -2.098 1.00 91.75 87 GLU A O 1
ATOM 697 N N . ASN A 1 88 ? -12.954 -3.569 -1.020 1.00 91.06 88 ASN A N 1
ATOM 698 C CA . ASN A 1 88 ? -12.401 -2.771 -2.115 1.00 91.06 88 ASN A CA 1
ATOM 699 C C . ASN A 1 88 ? -10.966 -3.186 -2.479 1.00 91.06 88 ASN A C 1
ATOM 701 O O . ASN A 1 88 ? -10.628 -3.277 -3.666 1.00 91.06 88 ASN A O 1
ATOM 705 N N . ALA A 1 89 ? -10.115 -3.443 -1.480 1.00 92.31 89 ALA A N 1
ATOM 706 C CA . ALA A 1 89 ? -8.750 -3.908 -1.704 1.00 92.31 89 ALA A CA 1
ATOM 707 C C . ALA A 1 89 ? -8.741 -5.281 -2.394 1.00 92.31 89 ALA A C 1
ATOM 709 O O . ALA A 1 89 ? -8.046 -5.462 -3.394 1.00 92.31 89 ALA A O 1
ATOM 710 N N . ILE A 1 90 ? -9.568 -6.219 -1.922 1.00 93.75 90 ILE A N 1
ATOM 711 C CA . ILE A 1 90 ? -9.724 -7.556 -2.507 1.00 93.75 90 ILE A CA 1
ATOM 712 C C . ILE A 1 90 ? -10.207 -7.459 -3.957 1.00 93.75 90 ILE A C 1
ATOM 714 O O . ILE A 1 90 ? -9.589 -8.052 -4.842 1.00 93.75 90 ILE A O 1
ATOM 718 N N . HIS A 1 91 ? -11.257 -6.680 -4.234 1.00 93.69 91 HIS A N 1
ATOM 719 C CA . HIS A 1 91 ? -11.760 -6.487 -5.595 1.00 93.69 91 HIS A CA 1
ATOM 720 C C . HIS A 1 91 ? -10.694 -5.934 -6.534 1.00 93.69 91 HIS A C 1
ATOM 722 O O . HIS A 1 91 ? -10.516 -6.441 -7.643 1.00 93.69 91 HIS A O 1
ATOM 728 N N . THR A 1 92 ? -9.936 -4.942 -6.074 1.00 91.31 92 THR A N 1
ATOM 729 C CA . THR A 1 92 ? -8.884 -4.335 -6.889 1.00 91.31 92 THR A CA 1
ATOM 730 C C . THR A 1 92 ? -7.745 -5.316 -7.174 1.00 91.31 92 THR A C 1
ATOM 732 O O . THR A 1 92 ? -7.235 -5.367 -8.294 1.00 91.31 92 THR A O 1
ATOM 735 N N . LEU A 1 93 ? -7.365 -6.136 -6.191 1.00 92.94 93 LEU A N 1
ATOM 736 C CA . LEU A 1 93 ? -6.362 -7.186 -6.372 1.00 92.94 93 LEU A CA 1
ATOM 737 C C . LEU A 1 93 ? -6.841 -8.279 -7.339 1.00 92.94 93 LEU A C 1
ATOM 739 O O . LEU A 1 93 ? -6.064 -8.721 -8.184 1.00 92.94 93 LEU A O 1
ATOM 743 N N . ILE A 1 94 ? -8.118 -8.669 -7.274 1.00 95.06 94 ILE A N 1
ATOM 744 C CA . ILE A 1 94 ? -8.730 -9.607 -8.230 1.00 95.06 94 ILE A CA 1
ATOM 745 C C . ILE A 1 94 ? -8.695 -9.028 -9.649 1.00 95.06 94 ILE A C 1
ATOM 747 O O . ILE A 1 94 ? -8.330 -9.729 -10.595 1.00 95.06 94 ILE A O 1
ATOM 751 N N . ASP A 1 95 ? -9.028 -7.747 -9.817 1.00 91.62 95 ASP A N 1
ATOM 752 C CA . ASP A 1 95 ? -8.937 -7.077 -11.116 1.00 91.62 95 ASP A CA 1
ATOM 753 C C . ASP A 1 95 ? -7.498 -7.004 -11.642 1.00 91.62 95 ASP A C 1
ATOM 755 O O . ASP A 1 95 ? -7.282 -7.082 -12.855 1.00 91.62 95 ASP A O 1
ATOM 759 N N . GLY A 1 96 ? -6.507 -6.954 -10.749 1.00 89.81 96 GLY A N 1
ATOM 760 C CA . GLY A 1 96 ? -5.086 -7.036 -11.085 1.00 89.81 96 GLY A CA 1
ATOM 761 C C . GLY A 1 96 ? -4.686 -8.312 -11.835 1.00 89.81 96 GLY A C 1
ATOM 762 O O . GLY A 1 96 ? -3.735 -8.288 -12.616 1.00 89.81 96 GLY A O 1
ATOM 763 N N . PHE A 1 97 ? -5.450 -9.406 -11.734 1.00 93.81 97 PHE A N 1
ATOM 764 C CA . PHE A 1 97 ? -5.223 -10.605 -12.556 1.00 93.81 97 PHE A CA 1
ATOM 765 C C . PHE A 1 97 ? -5.452 -10.396 -14.054 1.00 93.81 97 PHE A C 1
ATOM 767 O O . PHE A 1 97 ? -5.007 -11.215 -14.859 1.00 93.81 97 PHE A O 1
ATOM 774 N N . LYS A 1 98 ? -6.110 -9.302 -14.443 1.00 93.25 98 LYS A N 1
ATOM 775 C CA . LYS A 1 98 ? -6.304 -8.916 -15.845 1.00 93.25 98 LYS A CA 1
ATOM 776 C C . LYS A 1 98 ? -5.138 -8.083 -16.386 1.00 93.25 98 LYS A C 1
ATOM 778 O O . LYS A 1 98 ? -5.145 -7.751 -17.572 1.00 93.25 98 LYS A O 1
ATOM 783 N N . ASP A 1 99 ? -4.154 -7.725 -15.556 1.00 91.06 99 ASP A N 1
ATOM 784 C CA . ASP A 1 99 ? -3.011 -6.932 -16.001 1.00 91.06 99 ASP A CA 1
ATOM 785 C C . ASP A 1 99 ? -2.157 -7.712 -17.017 1.00 91.06 99 ASP A C 1
ATOM 787 O O . ASP A 1 99 ? -2.011 -8.937 -16.952 1.00 91.06 99 ASP A O 1
ATOM 791 N N . LYS A 1 100 ? -1.587 -6.993 -17.986 1.00 90.38 100 LYS A N 1
ATOM 792 C CA . LYS A 1 100 ? -0.725 -7.562 -19.029 1.00 90.38 100 LYS A CA 1
ATOM 793 C C . LYS A 1 100 ? 0.613 -8.032 -18.461 1.00 90.38 100 LYS A C 1
ATOM 795 O O . LYS A 1 100 ? 1.176 -9.008 -18.963 1.00 90.38 100 LYS A O 1
ATOM 800 N N . ASP A 1 101 ? 1.102 -7.376 -17.414 1.00 87.50 101 ASP A N 1
ATOM 801 C CA . ASP A 1 101 ? 2.372 -7.704 -16.788 1.00 87.50 101 ASP A CA 1
ATOM 802 C C . ASP A 1 101 ? 2.223 -8.936 -15.885 1.00 87.50 101 ASP A C 1
ATOM 804 O O . ASP A 1 101 ? 1.359 -9.002 -15.009 1.00 87.50 101 ASP A O 1
ATOM 808 N N . LYS A 1 102 ? 3.066 -9.945 -16.118 1.00 90.75 102 LYS A N 1
ATOM 809 C CA . LYS A 1 102 ? 3.072 -11.172 -15.318 1.00 90.75 102 LYS A CA 1
ATOM 810 C C . LYS A 1 102 ? 3.415 -10.883 -13.859 1.00 90.75 102 LYS A C 1
ATOM 812 O O . LYS A 1 102 ? 2.803 -11.497 -12.989 1.00 90.75 102 LYS A O 1
ATOM 817 N N . ASP A 1 103 ? 4.347 -9.973 -13.603 1.00 87.06 103 ASP A N 1
ATOM 818 C CA . ASP A 1 103 ? 4.811 -9.684 -12.250 1.00 87.06 103 ASP A CA 1
ATOM 819 C C . ASP A 1 103 ? 3.702 -9.023 -11.427 1.00 87.06 103 ASP A C 1
ATOM 821 O O . ASP A 1 103 ? 3.525 -9.363 -10.261 1.00 87.06 103 ASP A O 1
ATOM 825 N N . VAL A 1 104 ? 2.897 -8.154 -12.050 1.00 86.38 104 VAL A N 1
ATOM 826 C CA . VAL A 1 104 ? 1.715 -7.551 -11.410 1.00 86.38 104 VAL A CA 1
ATOM 827 C C . VAL A 1 104 ? 0.706 -8.635 -11.030 1.00 86.38 104 VAL A C 1
ATOM 829 O O . VAL A 1 104 ? 0.277 -8.697 -9.880 1.00 86.38 104 VAL A O 1
ATOM 832 N N . ARG A 1 105 ? 0.373 -9.546 -11.959 1.00 92.19 105 ARG A N 1
ATOM 833 C CA . ARG A 1 105 ? -0.550 -10.662 -11.672 1.00 92.19 105 ARG A CA 1
ATOM 834 C C . ARG A 1 105 ? -0.040 -11.554 -10.538 1.00 92.19 105 ARG A C 1
ATOM 836 O O . ARG A 1 105 ? -0.824 -12.001 -9.705 1.00 92.19 105 ARG A O 1
ATOM 843 N N . GLU A 1 106 ? 1.262 -11.826 -10.516 1.00 91.75 106 GLU A N 1
ATOM 844 C CA . GLU A 1 106 ? 1.906 -12.652 -9.494 1.00 91.75 106 GLU A CA 1
ATOM 845 C C . GLU A 1 106 ? 1.867 -11.979 -8.115 1.00 91.75 106 GLU A C 1
ATOM 847 O O . GLU A 1 106 ? 1.507 -12.631 -7.134 1.00 91.75 106 GLU A O 1
ATOM 852 N N . SER A 1 107 ? 2.151 -10.675 -8.040 1.00 89.62 107 SER A N 1
ATOM 853 C CA . SER A 1 107 ? 2.029 -9.907 -6.796 1.00 89.62 107 SER A CA 1
ATOM 854 C C . SER A 1 107 ? 0.586 -9.827 -6.302 1.00 89.62 107 SER A C 1
ATOM 856 O O . SER A 1 107 ? 0.344 -10.059 -5.122 1.00 89.62 107 SER A O 1
ATOM 858 N N . CYS A 1 108 ? -0.402 -9.628 -7.180 1.00 90.81 108 CYS A N 1
ATOM 859 C CA . CYS A 1 108 ? -1.809 -9.669 -6.770 1.00 90.81 108 CYS A CA 1
ATOM 860 C C . CYS A 1 108 ? -2.199 -11.017 -6.139 1.00 90.81 108 CYS A C 1
ATOM 862 O O . CYS A 1 108 ? -2.899 -11.041 -5.126 1.00 90.81 108 CYS A O 1
ATOM 864 N N . ALA A 1 109 ? -1.708 -12.138 -6.686 1.00 93.81 109 ALA A N 1
ATOM 865 C CA . ALA A 1 109 ? -1.990 -13.471 -6.148 1.00 93.81 109 ALA A CA 1
ATOM 866 C C . ALA A 1 109 ? -1.401 -13.646 -4.748 1.00 93.81 109 ALA A C 1
ATOM 868 O O . ALA A 1 109 ? -2.061 -14.180 -3.856 1.00 93.81 109 ALA A O 1
ATOM 869 N N . ARG A 1 110 ? -0.168 -13.176 -4.549 1.00 91.19 110 ARG A N 1
ATOM 870 C CA . ARG A 1 110 ? 0.491 -13.242 -3.247 1.00 91.19 110 ARG A CA 1
ATOM 871 C C . ARG A 1 110 ? -0.169 -12.331 -2.217 1.00 91.19 110 ARG A C 1
ATOM 873 O O . ARG A 1 110 ? -0.451 -12.820 -1.129 1.00 91.19 110 ARG A O 1
ATOM 880 N N . SER A 1 111 ? -0.488 -11.076 -2.554 1.00 91.12 111 SER A N 1
ATOM 881 C CA . SER A 1 111 ? -1.213 -10.173 -1.647 1.00 91.12 111 SER A CA 1
ATOM 882 C C . SER A 1 111 ? -2.537 -10.777 -1.196 1.00 91.12 111 SER A C 1
ATOM 884 O O . SER A 1 111 ? -2.830 -10.753 -0.008 1.00 91.12 111 SER A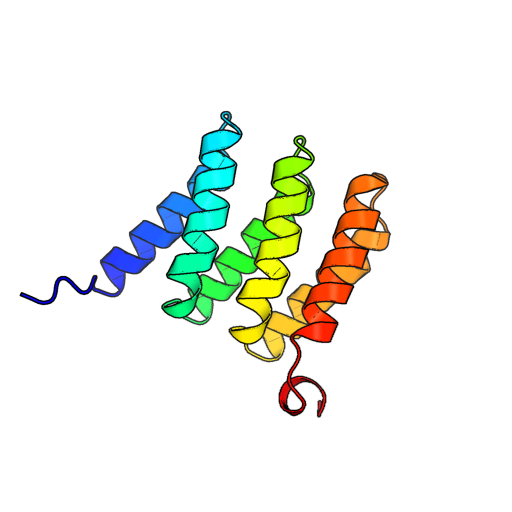 O 1
ATOM 886 N N . LEU A 1 112 ? -3.317 -11.370 -2.109 1.00 93.56 112 LEU A N 1
ATOM 887 C CA . LEU A 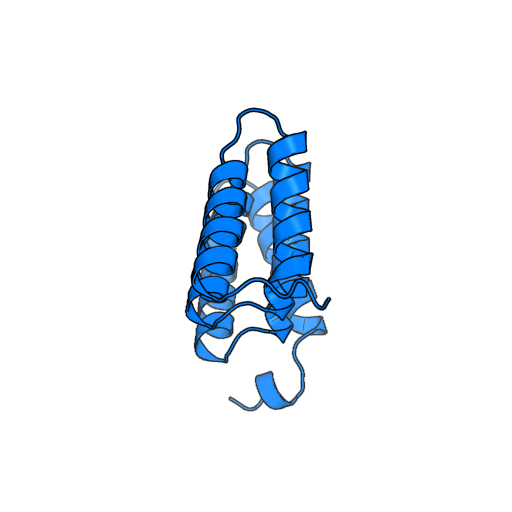1 112 ? -4.558 -12.063 -1.743 1.00 93.56 112 LEU A CA 1
ATOM 888 C C . LEU A 1 112 ? -4.301 -13.254 -0.812 1.00 93.56 112 LEU A C 1
ATOM 890 O O . LEU A 1 112 ? -5.060 -13.460 0.130 1.00 93.56 112 LEU A O 1
ATOM 894 N N . GLY A 1 113 ? -3.218 -14.004 -1.036 1.00 92.75 113 GLY A N 1
ATOM 895 C CA . GLY A 1 113 ? -2.779 -15.064 -0.130 1.00 92.75 113 GLY A CA 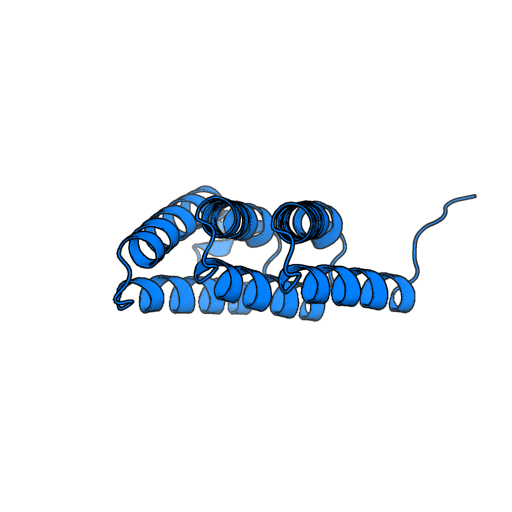1
ATOM 896 C C . GLY A 1 113 ? -2.465 -14.547 1.277 1.00 92.75 113 GLY A C 1
ATOM 897 O O . GLY A 1 113 ? -2.969 -15.103 2.247 1.00 92.75 113 GLY A O 1
ATOM 898 N N . VAL A 1 114 ? -1.694 -13.460 1.389 1.00 88.88 114 VAL A N 1
ATOM 899 C CA . VAL A 1 114 ? -1.340 -12.846 2.683 1.00 88.88 114 VAL A CA 1
ATOM 900 C C . VAL A 1 114 ? -2.568 -12.258 3.379 1.00 88.88 114 VAL A C 1
ATOM 902 O O . VAL A 1 114 ? -2.756 -12.465 4.574 1.00 88.88 114 VAL A O 1
ATOM 905 N N . ILE A 1 115 ? -3.434 -11.559 2.641 1.00 90.25 115 ILE A N 1
ATOM 906 C CA . ILE A 1 115 ? -4.695 -11.047 3.186 1.00 90.25 115 ILE A CA 1
ATOM 907 C C . ILE A 1 115 ? -5.507 -12.217 3.735 1.00 90.25 115 ILE A C 1
ATOM 909 O O . ILE A 1 115 ? -5.872 -12.188 4.902 1.00 90.25 115 ILE A O 1
ATOM 913 N N . SER A 1 116 ? -5.702 -13.285 2.955 1.00 88.56 116 SER A N 1
ATOM 914 C CA . SER A 1 116 ? -6.465 -14.462 3.384 1.00 88.56 116 SER A CA 1
ATOM 915 C C . SER A 1 116 ? -5.915 -15.126 4.648 1.00 88.56 116 SER A C 1
ATOM 917 O O . SER A 1 116 ? -6.706 -15.697 5.392 1.00 88.56 116 SER A O 1
ATOM 919 N N . THR A 1 117 ? -4.601 -15.089 4.896 1.00 85.69 117 THR A N 1
ATOM 920 C CA . THR A 1 117 ? -4.023 -15.622 6.142 1.00 85.69 117 THR A CA 1
ATOM 921 C C . THR A 1 117 ? -4.200 -14.691 7.336 1.00 85.69 117 THR A C 1
ATOM 923 O O . THR A 1 117 ? -4.174 -15.161 8.470 1.00 85.69 117 THR A O 1
ATOM 926 N N . ASN A 1 118 ? -4.368 -13.391 7.086 1.00 81.31 118 ASN A N 1
ATOM 927 C CA . ASN A 1 118 ? -4.498 -12.360 8.116 1.00 81.31 118 ASN A CA 1
ATOM 928 C C . ASN A 1 118 ? -5.961 -12.030 8.443 1.00 81.31 118 ASN A C 1
ATOM 930 O O . ASN A 1 118 ? -6.225 -11.396 9.466 1.00 81.31 118 ASN A O 1
ATOM 934 N N . LEU A 1 119 ? -6.914 -12.456 7.603 1.00 80.12 119 LEU A N 1
ATOM 935 C CA . LEU A 1 119 ? -8.334 -12.308 7.901 1.00 80.12 119 LEU A CA 1
ATOM 936 C C . LEU A 1 119 ? -8.689 -13.110 9.148 1.00 80.12 119 LEU A C 1
ATOM 938 O O . LEU A 1 119 ? -8.522 -14.326 9.214 1.00 80.12 119 LEU A O 1
ATOM 942 N N . THR A 1 120 ? -9.198 -12.395 10.143 1.00 68.75 120 THR A N 1
ATOM 943 C CA . THR A 1 120 ? -9.792 -13.011 11.332 1.00 68.75 120 THR A CA 1
ATOM 944 C C . THR A 1 120 ? -11.187 -13.541 11.005 1.00 68.75 120 THR A C 1
ATOM 946 O O . THR A 1 120 ? -11.829 -13.034 10.087 1.00 68.75 120 THR A O 1
ATOM 949 N N . ASP A 1 121 ? -11.700 -14.495 11.789 1.00 64.44 121 ASP A N 1
ATOM 950 C CA . ASP A 1 121 ? -13.053 -15.058 11.610 1.00 64.44 121 ASP A CA 1
ATOM 951 C C . ASP A 1 121 ? -14.128 -13.964 11.461 1.00 64.44 121 ASP A C 1
ATOM 953 O O . ASP A 1 121 ? -15.005 -14.048 10.610 1.00 64.44 121 ASP A O 1
ATOM 957 N N . LYS A 1 122 ? -13.981 -12.851 12.194 1.00 60.38 122 LYS A N 1
ATOM 958 C CA . LYS A 1 122 ? -14.881 -11.690 12.127 1.00 60.38 122 LYS A CA 1
ATOM 959 C C . LYS A 1 122 ? -14.931 -11.012 10.748 1.00 60.38 122 LYS A C 1
ATOM 961 O O . LYS A 1 122 ? -15.933 -10.397 10.412 1.00 60.38 122 LYS A O 1
ATOM 966 N N . GLN A 1 123 ? -13.851 -11.072 9.973 1.00 64.81 123 GLN A N 1
ATOM 967 C CA . GLN A 1 123 ? -13.777 -10.515 8.616 1.00 64.81 123 GLN A CA 1
ATOM 968 C C . GLN A 1 123 ? -14.255 -11.513 7.545 1.00 64.81 123 GLN A C 1
ATOM 970 O O . GLN A 1 123 ? -14.318 -11.150 6.375 1.00 64.81 123 GLN A O 1
ATOM 975 N N . LEU A 1 124 ? -14.575 -12.755 7.932 1.00 62.44 124 LEU A N 1
ATOM 976 C CA . LEU A 1 124 ? -15.045 -13.827 7.046 1.00 62.44 124 LEU A CA 1
ATOM 977 C C . LEU A 1 124 ? -16.556 -14.101 7.170 1.00 62.44 124 LEU A C 1
ATOM 979 O O . LEU A 1 124 ? -17.097 -14.852 6.365 1.00 62.44 124 LEU A O 1
ATOM 983 N N . GLU A 1 125 ? -17.228 -13.515 8.163 1.00 61.25 125 GLU A N 1
ATOM 984 C CA . GLU A 1 125 ? -18.654 -13.729 8.479 1.00 61.25 125 GLU A CA 1
ATOM 985 C C . GLU A 1 125 ? -19.636 -12.835 7.683 1.00 61.25 125 GLU A C 1
ATOM 987 O O . GLU A 1 125 ? -20.812 -12.766 8.045 1.00 61.25 125 GLU A O 1
ATOM 992 N N . GLY A 1 126 ? -19.168 -12.157 6.627 1.00 55.31 126 GLY A N 1
ATOM 993 C CA . GLY A 1 126 ? -19.993 -11.310 5.746 1.00 55.31 126 GLY A CA 1
ATOM 994 C C . GLY A 1 126 ? -21.071 -12.065 4.969 1.00 55.31 126 GLY A C 1
ATOM 995 O O . GLY A 1 126 ? -20.776 -13.171 4.456 1.00 55.31 126 GLY A O 1
#